Protein AF-A0A3B8YYN6-F1 (afdb_monomer_lite)

pLDDT: mean 70.28, std 12.1, range [42.09, 85.0]

Foldseek 3Di:
DPQPDDDDDDPDPPDDPVVVVVVCVVVVDQKDWDDDPVCVVVQWIWIAGPVVRDIDIDHVVCVVVVVVVVVVVVVVVD

Radius of gyration: 13.26 Å; chains: 1; bounding box: 27×31×35 Å

Structure (mmCIF, N/CA/C/O backbone):
data_AF-A0A3B8YYN6-F1
#
_entry.id   AF-A0A3B8YYN6-F1
#
loop_
_atom_site.group_PDB
_atom_site.id
_atom_site.type_symbol
_atom_site.label_atom_id
_atom_site.label_alt_id
_atom_site.label_comp_id
_atom_site.label_asym_id
_atom_site.label_entity_id
_atom_site.label_seq_id
_atom_site.pdbx_PDB_ins_code
_atom_site.Cartn_x
_atom_site.Cartn_y
_atom_site.Cartn_z
_atom_site.occupancy
_atom_site.B_iso_or_equiv
_atom_site.auth_seq_id
_atom_site.auth_comp_id
_atom_site.auth_asym_id
_atom_site.auth_atom_id
_atom_site.pdbx_PDB_model_num
ATOM 1 N N . LYS A 1 1 ? -13.428 -16.498 -7.487 1.00 42.09 1 LYS A N 1
ATOM 2 C CA . LYS A 1 1 ? -13.830 -15.414 -6.552 1.00 42.09 1 LYS A CA 1
ATOM 3 C C . LYS A 1 1 ? -13.378 -15.837 -5.155 1.00 42.09 1 LYS A C 1
ATOM 5 O O . LYS A 1 1 ? -14.129 -16.554 -4.518 1.00 42.09 1 LYS A O 1
ATOM 10 N N . ALA A 1 2 ? -12.140 -15.538 -4.747 1.00 49.22 2 ALA A N 1
ATOM 11 C CA . ALA A 1 2 ? -11.521 -16.233 -3.607 1.00 49.22 2 ALA A CA 1
ATOM 12 C C . ALA A 1 2 ? -11.596 -15.486 -2.260 1.00 49.22 2 ALA A C 1
ATOM 14 O O . ALA A 1 2 ? -11.614 -16.144 -1.233 1.00 49.22 2 ALA A O 1
ATOM 15 N N . LEU A 1 3 ? -11.714 -14.150 -2.234 1.00 54.25 3 LEU A N 1
ATOM 16 C CA . LEU A 1 3 ? -11.585 -13.384 -0.976 1.00 54.25 3 LEU A CA 1
ATOM 17 C C . LEU A 1 3 ? -12.640 -12.289 -0.749 1.00 54.25 3 LEU A C 1
ATOM 19 O O . LEU A 1 3 ? -12.542 -11.542 0.212 1.00 54.25 3 LEU A O 1
ATOM 23 N N . GLY A 1 4 ? -13.642 -12.142 -1.622 1.00 57.16 4 GLY A N 1
ATOM 24 C CA . GLY A 1 4 ? -14.650 -11.073 -1.488 1.00 57.16 4 GLY A CA 1
ATOM 25 C C . GLY A 1 4 ? -14.109 -9.642 -1.670 1.00 57.16 4 GLY A C 1
ATOM 26 O O . GLY A 1 4 ? -14.889 -8.695 -1.695 1.00 57.16 4 GLY A O 1
ATOM 27 N N . VAL A 1 5 ? -12.798 -9.478 -1.866 1.00 59.62 5 VAL A N 1
ATOM 28 C CA . VAL A 1 5 ? -12.145 -8.186 -2.085 1.00 59.62 5 VAL A CA 1
ATOM 29 C C . VAL A 1 5 ? -12.386 -7.713 -3.518 1.00 59.62 5 VAL A C 1
ATOM 31 O O . VAL A 1 5 ? -12.033 -8.388 -4.490 1.00 59.62 5 VAL A O 1
ATOM 34 N N . SER A 1 6 ? -12.992 -6.533 -3.654 1.00 61.78 6 SER A N 1
ATOM 35 C CA . SER A 1 6 ? -13.187 -5.874 -4.947 1.00 61.78 6 SER A CA 1
ATOM 36 C C . SER A 1 6 ? -11.896 -5.182 -5.376 1.00 61.78 6 SER A C 1
ATOM 38 O O . SER A 1 6 ? -11.649 -4.030 -5.032 1.00 61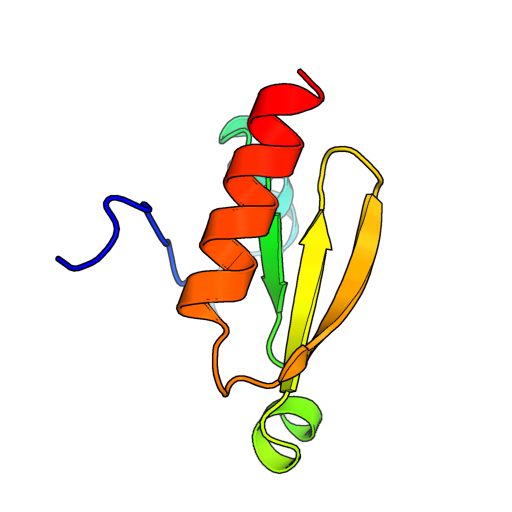.78 6 SER A O 1
ATOM 40 N N . VAL A 1 7 ? -11.062 -5.890 -6.135 1.00 65.25 7 VAL A N 1
ATOM 41 C CA . VAL A 1 7 ? -9.835 -5.329 -6.712 1.00 65.25 7 VAL A CA 1
ATOM 42 C C . VAL A 1 7 ? -10.147 -4.742 -8.085 1.00 65.25 7 VAL A C 1
ATOM 44 O O . VAL A 1 7 ? -10.702 -5.420 -8.951 1.00 65.25 7 VAL A O 1
ATOM 47 N N . LYS A 1 8 ? -9.771 -3.479 -8.306 1.00 65.44 8 LYS A N 1
ATOM 48 C CA . LYS A 1 8 ? -9.844 -2.841 -9.622 1.00 65.44 8 LYS A CA 1
ATOM 49 C C . LYS A 1 8 ? -8.439 -2.538 -10.129 1.00 65.44 8 LYS A C 1
ATOM 51 O O . LYS A 1 8 ? -7.815 -1.577 -9.691 1.00 65.44 8 LYS A O 1
ATOM 56 N N . TYR A 1 9 ? -7.974 -3.343 -11.078 1.00 64.56 9 TYR A N 1
ATOM 57 C CA . TYR A 1 9 ? -6.732 -3.087 -11.799 1.00 64.56 9 TYR A CA 1
ATOM 58 C C . TYR A 1 9 ? -6.980 -2.047 -12.899 1.00 64.56 9 TYR A C 1
ATOM 60 O O . TYR A 1 9 ? -7.789 -2.274 -13.800 1.00 64.56 9 TYR A O 1
ATOM 68 N N . ASP A 1 10 ? -6.326 -0.889 -12.812 1.00 62.28 10 ASP A N 1
ATOM 69 C CA . ASP A 1 10 ? -6.440 0.177 -13.814 1.00 62.28 10 ASP A CA 1
ATOM 70 C C . ASP A 1 10 ? -5.173 0.228 -14.663 1.00 62.28 10 ASP A C 1
ATOM 72 O O . ASP A 1 10 ? -4.222 0.936 -14.356 1.00 62.28 10 ASP A O 1
ATOM 76 N N . ASN A 1 11 ? -5.181 -0.533 -15.757 1.00 58.47 11 ASN A N 1
ATOM 77 C CA . ASN A 1 11 ? -4.117 -0.538 -16.768 1.00 58.47 11 ASN A CA 1
ATOM 78 C C . ASN A 1 11 ? -4.312 0.554 -17.834 1.00 58.47 11 ASN A C 1
ATOM 80 O O . ASN A 1 11 ? -3.990 0.377 -19.008 1.00 58.47 11 ASN A O 1
ATOM 84 N N . SER A 1 12 ? -4.998 1.645 -17.491 1.00 48.91 12 SER A N 1
ATOM 85 C CA . SER A 1 12 ? -5.426 2.611 -18.497 1.00 48.91 12 SER A CA 1
ATOM 86 C C . SER A 1 12 ? -4.290 3.592 -18.795 1.00 48.91 12 SER A C 1
ATOM 88 O O . SER A 1 12 ? -4.198 4.640 -18.164 1.00 48.91 12 SER A O 1
ATOM 90 N N . ASP A 1 13 ? -3.450 3.280 -19.778 1.00 50.56 13 ASP A N 1
ATOM 91 C CA . ASP A 1 13 ? -2.374 4.157 -20.283 1.00 50.56 13 ASP A CA 1
ATOM 92 C C . ASP A 1 13 ? -2.908 5.503 -20.843 1.00 50.56 13 ASP A C 1
ATOM 94 O O . ASP A 1 13 ? -2.181 6.468 -21.040 1.00 50.56 13 ASP A O 1
ATOM 98 N N . ASN A 1 14 ? -4.229 5.602 -21.048 1.00 45.28 14 ASN A N 1
ATOM 99 C CA . ASN A 1 14 ? -4.854 6.591 -21.925 1.00 45.28 14 ASN A CA 1
ATOM 100 C C . ASN A 1 14 ? -5.773 7.622 -21.227 1.00 45.28 14 ASN A C 1
ATOM 102 O O . ASN A 1 14 ? -6.660 8.200 -21.856 1.00 45.28 14 ASN A O 1
ATOM 106 N N . LYS A 1 15 ? -5.628 7.857 -19.915 1.00 48.28 15 LYS A N 1
ATOM 107 C CA . LYS A 1 15 ? -6.438 8.860 -19.189 1.00 48.28 15 LYS A CA 1
ATOM 108 C C . LYS A 1 15 ? -5.562 9.843 -18.425 1.00 48.28 15 LYS A C 1
ATOM 110 O O . LYS A 1 15 ? -4.752 9.435 -17.597 1.00 48.28 15 LYS A O 1
ATOM 115 N N . LYS A 1 16 ? -5.775 11.141 -18.686 1.00 51.41 16 LYS A N 1
ATOM 116 C CA . LYS A 1 16 ? -5.068 12.258 -18.042 1.00 51.41 16 LYS A CA 1
ATOM 117 C C . LYS A 1 16 ? -5.005 12.058 -16.515 1.00 51.41 16 LYS A C 1
ATOM 119 O O . LYS A 1 16 ? -6.049 11.806 -15.907 1.00 51.41 16 LYS A O 1
ATOM 124 N N . PRO A 1 17 ? -3.825 12.226 -15.891 1.00 50.78 17 PRO A N 1
ATOM 125 C CA . PRO A 1 17 ? -3.596 11.893 -14.485 1.00 50.78 17 PRO A CA 1
ATOM 126 C C . PRO A 1 17 ? -4.555 12.621 -13.532 1.00 50.78 17 PRO A C 1
ATOM 128 O O . PRO A 1 17 ? -5.046 12.005 -12.593 1.00 50.78 17 PRO A O 1
ATOM 131 N N . GLY A 1 18 ? -4.925 13.874 -13.830 1.00 55.59 18 GLY A N 1
ATOM 132 C CA . GLY A 1 18 ? -5.832 14.674 -12.995 1.00 55.59 18 GLY A CA 1
ATOM 133 C C . GLY A 1 18 ? -7.238 14.088 -12.790 1.00 55.59 18 GLY A C 1
ATOM 134 O O . GLY A 1 18 ? -7.791 14.236 -11.709 1.00 55.59 18 GLY A O 1
ATOM 135 N N . TRP A 1 19 ? -7.803 13.364 -13.766 1.00 54.62 19 TRP A N 1
ATOM 136 C CA . TRP A 1 19 ? -9.120 12.722 -13.597 1.00 54.62 19 TRP A CA 1
ATOM 137 C C . TRP A 1 19 ? -9.026 11.502 -12.675 1.00 54.62 19 TRP A C 1
ATOM 139 O O . TRP A 1 19 ? -9.915 11.252 -11.861 1.00 54.62 19 TRP A O 1
ATOM 149 N N . LYS A 1 20 ? -7.936 10.733 -12.782 1.00 54.62 20 LYS A N 1
ATOM 150 C CA . LYS A 1 20 ? -7.754 9.512 -11.993 1.00 54.62 20 LYS A CA 1
ATOM 151 C C . LYS A 1 20 ? -7.650 9.823 -10.503 1.00 54.62 20 LYS A C 1
ATOM 153 O O . LYS A 1 20 ? -8.310 9.155 -9.720 1.00 54.62 20 LYS A O 1
ATOM 158 N N . PHE A 1 21 ? -6.903 10.855 -10.109 1.00 51.78 21 PHE A N 1
ATOM 159 C CA . PHE A 1 21 ? -6.804 11.233 -8.694 1.00 51.78 21 PHE A CA 1
ATOM 160 C C . PHE A 1 21 ? -8.179 11.540 -8.086 1.00 51.78 21 PHE A C 1
ATOM 162 O O . PHE A 1 21 ? -8.534 10.939 -7.075 1.00 51.78 21 PHE A O 1
ATOM 169 N N . SER A 1 22 ? -9.005 12.343 -8.765 1.00 56.66 22 SER A N 1
ATOM 170 C CA . SER A 1 22 ? -10.351 12.663 -8.280 1.00 56.66 22 SER A CA 1
ATOM 171 C C . SER A 1 22 ? -11.283 11.448 -8.231 1.00 56.66 22 SER A C 1
ATOM 173 O O . SER A 1 22 ? -12.019 11.314 -7.262 1.00 56.66 22 SER A O 1
ATOM 175 N N . GLU A 1 23 ? -11.251 10.535 -9.213 1.00 59.34 23 GLU A N 1
ATOM 176 C CA . GLU A 1 23 ? -12.100 9.327 -9.192 1.00 59.34 23 GLU A CA 1
ATOM 177 C C . GLU A 1 23 ? -11.711 8.342 -8.080 1.00 59.34 23 GLU A C 1
ATOM 179 O O . GLU A 1 23 ? -12.585 7.701 -7.495 1.00 59.34 23 GLU A O 1
ATOM 184 N N . TYR A 1 24 ? -10.416 8.200 -7.794 1.00 58.53 24 TYR A N 1
ATOM 185 C CA . TYR A 1 24 ? -9.926 7.300 -6.747 1.00 58.53 24 TYR A CA 1
ATOM 186 C C . TYR A 1 24 ? -10.109 7.887 -5.342 1.00 58.53 24 TYR A C 1
ATOM 188 O O . TYR A 1 24 ? -10.412 7.137 -4.410 1.00 58.53 24 TYR A O 1
ATOM 196 N N . GLU A 1 25 ? -10.030 9.213 -5.194 1.00 55.47 25 GLU A N 1
ATOM 197 C CA . GLU A 1 25 ? -10.435 9.895 -3.962 1.00 55.47 25 GLU A CA 1
ATOM 198 C C . GLU A 1 25 ? -11.939 9.769 -3.709 1.00 55.47 25 GLU A C 1
ATOM 200 O O . GLU A 1 25 ? -12.314 9.383 -2.599 1.00 55.47 25 GLU A O 1
ATOM 205 N N . LEU A 1 26 ? -12.771 10.003 -4.738 1.00 54.66 26 LEU A N 1
ATOM 206 C CA . LEU A 1 26 ? -14.236 9.859 -4.691 1.00 54.66 26 LEU A CA 1
ATOM 207 C C . LEU A 1 26 ? -14.681 8.430 -4.384 1.00 54.66 26 LEU A C 1
ATOM 209 O O . LEU A 1 26 ? -15.705 8.235 -3.739 1.00 54.66 26 LEU A O 1
ATOM 213 N N . LYS A 1 27 ? -13.924 7.425 -4.837 1.00 60.81 27 LYS A N 1
ATOM 214 C CA . LYS A 1 27 ? -14.226 6.014 -4.560 1.00 60.81 27 LYS A CA 1
ATOM 215 C C . LYS A 1 27 ? -13.850 5.559 -3.161 1.00 60.81 27 LYS A C 1
ATOM 217 O O . LYS A 1 27 ? -14.193 4.435 -2.812 1.00 60.81 27 LYS A O 1
ATOM 222 N N . GLY A 1 28 ? -13.151 6.382 -2.378 1.00 62.91 28 GLY A N 1
ATOM 223 C CA . GLY A 1 28 ? -12.812 5.999 -1.011 1.00 62.91 28 GLY A CA 1
ATOM 224 C C . GLY A 1 28 ? -11.899 4.775 -0.950 1.00 62.91 28 GLY A C 1
ATOM 225 O O . GLY A 1 28 ? -12.007 4.004 -0.009 1.00 62.91 28 GLY A O 1
ATOM 226 N N . VAL A 1 29 ? -11.046 4.547 -1.960 1.00 69.81 29 VAL A N 1
ATOM 227 C CA . VAL A 1 29 ? -10.215 3.334 -1.993 1.00 69.81 29 VAL A CA 1
ATOM 228 C C . VAL A 1 29 ? -9.231 3.369 -0.809 1.00 69.81 29 VAL A C 1
ATOM 230 O O . VAL A 1 29 ? -8.418 4.295 -0.753 1.00 69.81 29 VAL A O 1
ATOM 233 N N . PRO A 1 30 ? -9.290 2.401 0.128 1.00 73.56 30 PRO A N 1
ATOM 234 C CA . PRO A 1 30 ? -8.491 2.439 1.355 1.00 73.56 30 PRO A CA 1
ATOM 235 C C . PRO A 1 30 ? -7.032 2.019 1.127 1.00 73.56 30 PRO A C 1
ATOM 237 O O . PRO A 1 30 ? -6.138 2.440 1.860 1.00 73.56 30 PRO A O 1
ATOM 240 N N . VAL A 1 31 ? -6.780 1.216 0.087 1.00 79.12 31 VAL A N 1
ATOM 241 C CA . VAL A 1 31 ? -5.471 0.627 -0.220 1.00 79.12 31 VAL A CA 1
ATOM 242 C C . VAL A 1 31 ? -5.175 0.743 -1.709 1.00 79.12 31 VAL A C 1
ATOM 244 O O . VAL A 1 31 ? -5.994 0.363 -2.547 1.00 79.12 31 VAL A O 1
ATOM 247 N N . ARG A 1 32 ? -3.982 1.226 -2.055 1.00 78.44 32 ARG A N 1
ATOM 248 C CA . ARG A 1 32 ? -3.487 1.291 -3.431 1.00 78.44 32 ARG A CA 1
ATOM 249 C C . ARG A 1 32 ? -2.280 0.378 -3.593 1.00 78.44 32 ARG A C 1
ATOM 251 O O . ARG A 1 32 ? -1.273 0.572 -2.928 1.00 78.44 32 ARG A O 1
ATOM 258 N N . LEU A 1 33 ? -2.368 -0.556 -4.532 1.00 78.25 33 LEU A N 1
ATOM 259 C CA . LEU A 1 33 ? -1.256 -1.418 -4.924 1.00 78.25 33 LEU A CA 1
ATOM 260 C C . LEU A 1 33 ? -0.576 -0.825 -6.161 1.00 78.25 33 LEU A C 1
ATOM 262 O O . LEU A 1 33 ? -1.242 -0.558 -7.165 1.00 78.25 33 LEU A O 1
ATOM 266 N N . ALA A 1 34 ? 0.729 -0.602 -6.087 1.00 78.25 34 ALA A N 1
ATOM 267 C CA . ALA A 1 34 ? 1.571 -0.157 -7.183 1.00 78.25 34 ALA A CA 1
ATOM 268 C C . ALA A 1 34 ? 2.613 -1.238 -7.493 1.00 78.25 34 ALA A C 1
ATOM 270 O O . ALA A 1 34 ? 3.282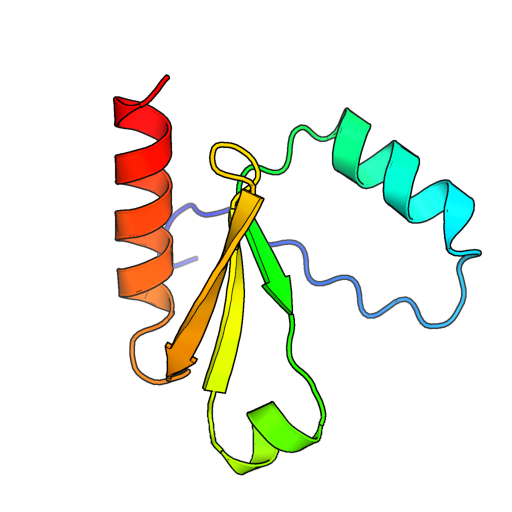 -1.753 -6.604 1.00 78.25 34 ALA A O 1
ATOM 271 N N . MET A 1 35 ? 2.748 -1.579 -8.772 1.00 76.75 35 MET A N 1
ATOM 272 C CA . MET A 1 35 ? 3.805 -2.461 -9.261 1.00 76.75 35 MET A CA 1
ATOM 273 C C . MET A 1 35 ? 4.640 -1.687 -10.272 1.00 76.75 35 MET A C 1
ATOM 275 O O . MET A 1 35 ? 4.132 -1.293 -11.323 1.00 76.75 35 MET A O 1
ATOM 279 N N . GLY A 1 36 ? 5.903 -1.432 -9.937 1.00 77.44 36 GLY A N 1
ATOM 280 C CA . GLY A 1 36 ? 6.890 -0.914 -10.875 1.00 77.44 36 GLY A CA 1
ATOM 281 C C . GLY A 1 36 ? 7.526 -2.040 -11.692 1.00 77.44 36 GLY A C 1
ATOM 282 O O . GLY A 1 36 ? 7.531 -3.196 -11.280 1.00 77.44 36 GLY A O 1
ATOM 283 N N . GLY A 1 37 ? 8.122 -1.705 -12.843 1.00 75.81 37 GLY A N 1
ATOM 284 C CA . GLY A 1 37 ? 8.858 -2.686 -13.656 1.00 75.81 37 GLY A CA 1
ATOM 285 C C . GLY A 1 37 ? 10.025 -3.339 -12.900 1.00 75.81 37 GLY A C 1
ATOM 286 O O . GLY A 1 37 ? 10.249 -4.535 -13.040 1.00 75.81 37 GLY A O 1
ATOM 287 N N . ARG A 1 38 ? 10.702 -2.575 -12.028 1.00 75.31 38 ARG A N 1
ATOM 288 C CA . ARG A 1 38 ? 11.755 -3.092 -11.134 1.00 75.31 38 ARG A CA 1
ATOM 289 C C . ARG A 1 38 ? 11.207 -3.987 -10.023 1.00 75.31 38 ARG A C 1
ATOM 291 O O . ARG A 1 38 ? 11.864 -4.952 -9.652 1.00 75.31 38 ARG A O 1
ATOM 298 N N . ASP A 1 39 ? 10.029 -3.676 -9.493 1.00 78.12 39 ASP A N 1
ATOM 299 C CA . ASP A 1 39 ? 9.386 -4.486 -8.456 1.00 78.12 39 ASP A CA 1
ATOM 300 C C . ASP A 1 39 ? 8.883 -5.816 -9.027 1.00 78.12 39 ASP A C 1
ATOM 302 O O . ASP A 1 39 ? 9.024 -6.852 -8.389 1.00 78.12 39 ASP A O 1
ATOM 306 N N . MET A 1 40 ? 8.415 -5.826 -10.281 1.00 73.88 40 MET A N 1
ATOM 307 C CA . MET A 1 40 ? 8.086 -7.066 -10.992 1.00 73.88 40 MET A CA 1
ATOM 308 C C . MET A 1 40 ? 9.287 -8.009 -11.137 1.00 73.88 40 MET A C 1
ATOM 310 O O . MET A 1 40 ? 9.115 -9.213 -10.979 1.00 73.88 40 MET A O 1
ATOM 314 N N . GLU A 1 41 ? 10.493 -7.493 -11.403 1.00 78.19 41 GLU A N 1
ATOM 315 C CA . GLU A 1 41 ? 11.710 -8.325 -11.439 1.00 78.19 41 GLU A CA 1
ATOM 316 C C . GLU A 1 41 ? 12.060 -8.905 -10.062 1.00 78.19 41 GLU A C 1
ATOM 318 O O . GLU A 1 41 ? 12.556 -10.026 -9.970 1.00 78.19 41 GLU A O 1
ATOM 323 N N . ASN A 1 42 ? 11.762 -8.165 -8.991 1.00 79.69 42 ASN A N 1
ATOM 324 C CA . ASN A 1 42 ? 12.013 -8.587 -7.613 1.00 79.69 42 ASN A CA 1
ATOM 325 C C . ASN A 1 42 ? 10.837 -9.347 -6.984 1.00 79.69 42 ASN A C 1
ATOM 327 O O . ASN A 1 42 ? 10.932 -9.742 -5.825 1.00 79.69 42 ASN A O 1
ATOM 331 N N . ASN A 1 43 ? 9.750 -9.583 -7.729 1.00 82.06 43 ASN A N 1
ATOM 332 C CA . ASN A 1 43 ? 8.518 -10.177 -7.208 1.00 82.06 43 ASN A CA 1
ATOM 333 C C . ASN A 1 43 ? 7.965 -9.418 -5.987 1.00 82.06 43 ASN A C 1
ATOM 335 O O . ASN A 1 43 ? 7.442 -10.019 -5.052 1.00 82.06 43 ASN A O 1
ATOM 339 N N . THR A 1 44 ? 8.064 -8.091 -5.995 1.00 83.12 44 THR A N 1
ATOM 340 C CA . THR A 1 44 ? 7.557 -7.202 -4.947 1.00 83.12 44 THR A CA 1
ATOM 341 C C . THR A 1 44 ? 6.442 -6.296 -5.458 1.00 83.12 44 THR A C 1
ATOM 343 O O . THR A 1 44 ? 6.265 -6.079 -6.657 1.00 83.12 44 THR A O 1
ATOM 346 N N . ILE A 1 45 ? 5.636 -5.787 -4.533 1.00 83.75 45 ILE A N 1
ATOM 347 C CA . ILE A 1 45 ? 4.486 -4.920 -4.772 1.00 83.75 45 ILE A CA 1
ATOM 348 C C . ILE A 1 45 ? 4.518 -3.827 -3.705 1.00 83.75 45 ILE A C 1
ATOM 350 O O . ILE A 1 45 ? 4.666 -4.110 -2.519 1.00 83.75 45 ILE A O 1
ATOM 354 N N . GLU A 1 46 ? 4.383 -2.569 -4.113 1.00 85.00 46 GLU A N 1
ATOM 355 C CA . GLU A 1 46 ? 4.292 -1.444 -3.186 1.00 85.00 46 GLU A CA 1
ATOM 356 C C . GLU A 1 46 ? 2.827 -1.218 -2.800 1.00 85.00 46 GLU A C 1
ATOM 358 O O . GLU A 1 46 ? 1.965 -0.961 -3.643 1.00 85.00 46 GLU A O 1
ATOM 363 N N . VAL A 1 47 ? 2.533 -1.305 -1.510 1.00 84.94 47 VAL A N 1
ATOM 364 C CA . VAL A 1 47 ? 1.212 -1.088 -0.932 1.00 84.94 47 VAL A CA 1
ATOM 365 C C . VAL A 1 47 ? 1.193 0.263 -0.242 1.00 84.94 47 VAL A C 1
ATOM 367 O O . VAL A 1 47 ? 1.966 0.518 0.674 1.00 84.94 47 VAL A O 1
ATOM 370 N N . ALA A 1 48 ? 0.297 1.141 -0.680 1.00 82.62 48 ALA A N 1
ATOM 371 C CA . ALA A 1 48 ? 0.076 2.447 -0.081 1.00 82.62 48 ALA A CA 1
ATOM 372 C C . ALA A 1 48 ? -1.293 2.492 0.606 1.00 82.62 48 ALA A C 1
ATOM 374 O O . ALA A 1 48 ? -2.324 2.266 -0.037 1.00 82.62 48 ALA A O 1
ATOM 375 N N . ARG A 1 49 ? -1.312 2.811 1.902 1.00 82.69 49 ARG A N 1
ATOM 376 C CA . ARG A 1 49 ? -2.540 2.945 2.702 1.00 82.69 49 ARG A CA 1
ATOM 377 C C . ARG A 1 49 ? -3.046 4.383 2.667 1.00 82.69 49 ARG A C 1
ATOM 379 O O . ARG A 1 49 ? -2.258 5.322 2.730 1.00 82.69 49 ARG A O 1
ATOM 386 N N . ARG A 1 50 ? -4.365 4.568 2.581 1.00 75.19 50 ARG A N 1
ATOM 387 C CA . ARG A 1 50 ? -4.996 5.897 2.644 1.00 75.19 50 ARG A CA 1
ATOM 388 C C . ARG A 1 50 ? -5.034 6.452 4.065 1.00 75.19 50 ARG A C 1
ATOM 390 O O . ARG A 1 50 ? -4.850 7.649 4.231 1.00 75.19 50 ARG A O 1
ATOM 397 N N . ASP A 1 51 ? -5.254 5.583 5.044 1.00 72.88 51 ASP A N 1
ATOM 398 C CA . ASP A 1 51 ? -5.449 5.960 6.446 1.00 72.88 51 ASP A CA 1
ATOM 399 C C . ASP A 1 51 ? -4.198 6.609 7.052 1.00 72.88 51 ASP A C 1
ATOM 401 O O . ASP A 1 51 ? -4.223 7.720 7.572 1.00 72.88 51 ASP A O 1
ATOM 405 N N . THR A 1 52 ? -3.061 5.939 6.879 1.00 76.50 52 THR A N 1
ATOM 406 C CA . THR A 1 52 ? -1.771 6.327 7.458 1.00 76.50 52 THR A CA 1
ATOM 407 C C . THR A 1 52 ? -0.838 7.011 6.459 1.00 76.50 52 THR A C 1
ATOM 409 O O . THR A 1 52 ? 0.238 7.466 6.844 1.00 76.50 52 THR A O 1
ATOM 412 N N . LEU A 1 53 ? -1.201 7.052 5.167 1.00 75.12 53 LEU A N 1
ATOM 413 C CA . LEU A 1 53 ? -0.330 7.484 4.060 1.00 75.12 53 LEU A CA 1
ATOM 414 C C . LEU A 1 53 ? 1.029 6.750 4.015 1.00 75.12 53 LEU A C 1
ATOM 416 O O . LEU A 1 53 ? 1.978 7.228 3.385 1.00 75.12 53 LEU A O 1
ATOM 420 N N . THR A 1 54 ? 1.129 5.580 4.656 1.00 77.56 54 THR A N 1
ATOM 421 C CA . THR A 1 54 ? 2.341 4.757 4.661 1.00 77.56 54 THR A CA 1
ATOM 422 C C . THR A 1 54 ? 2.462 3.959 3.372 1.00 77.56 54 THR A C 1
ATOM 424 O O . THR A 1 54 ? 1.468 3.639 2.712 1.00 77.56 54 THR A O 1
ATOM 427 N N . LYS A 1 55 ? 3.710 3.655 3.010 1.00 81.81 55 LYS A N 1
ATOM 428 C CA . LYS A 1 55 ? 4.065 2.816 1.869 1.00 81.81 55 LYS A CA 1
ATOM 429 C C . LYS A 1 55 ? 4.898 1.653 2.374 1.00 81.81 55 LYS A C 1
ATOM 431 O O . LYS A 1 55 ? 5.890 1.881 3.062 1.00 81.81 55 LYS A O 1
ATOM 436 N N . GLU A 1 56 ? 4.508 0.445 2.016 1.00 81.88 56 GLU A N 1
ATOM 437 C CA . GLU A 1 56 ? 5.224 -0.776 2.360 1.00 81.88 56 GLU A CA 1
ATOM 438 C C . GLU A 1 56 ? 5.452 -1.601 1.105 1.00 81.88 56 GLU A C 1
ATOM 440 O O . GLU A 1 56 ? 4.562 -1.750 0.272 1.00 81.88 56 GLU A O 1
ATOM 445 N N . THR A 1 57 ? 6.656 -2.136 0.961 1.00 82.75 57 THR A N 1
ATOM 446 C CA . THR A 1 57 ? 6.973 -3.063 -0.120 1.00 82.75 57 THR A CA 1
ATOM 447 C C . THR A 1 57 ? 6.795 -4.475 0.409 1.00 82.75 57 THR A C 1
ATOM 449 O O . THR A 1 57 ? 7.491 -4.880 1.338 1.00 82.75 57 THR A O 1
ATOM 452 N N . VAL A 1 58 ? 5.871 -5.223 -0.179 1.00 83.69 58 VAL A N 1
ATOM 453 C CA . VAL A 1 58 ? 5.610 -6.620 0.174 1.00 83.69 58 VAL A CA 1
ATOM 454 C C . VAL A 1 58 ? 5.927 -7.525 -0.995 1.00 83.69 58 VAL A C 1
ATOM 456 O O . VAL A 1 58 ? 5.805 -7.125 -2.151 1.00 83.69 58 VAL A O 1
ATOM 459 N N . SER A 1 59 ? 6.326 -8.757 -0.712 1.00 83.31 59 SER A N 1
ATOM 460 C CA . SER A 1 59 ? 6.473 -9.763 -1.757 1.00 83.31 59 SER A CA 1
ATOM 461 C C . SER A 1 59 ? 5.110 -10.101 -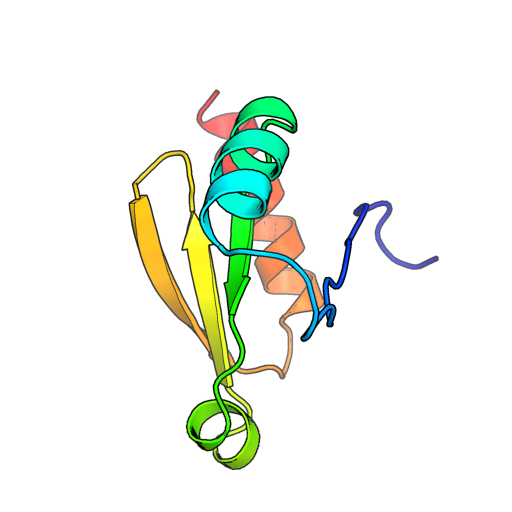2.367 1.00 83.31 59 SER A C 1
ATOM 463 O O . SER A 1 59 ? 4.077 -10.074 -1.697 1.00 83.31 59 SER A O 1
ATOM 465 N N . CYS A 1 60 ? 5.097 -10.430 -3.656 1.00 77.12 60 CYS A N 1
ATOM 466 C CA . CYS A 1 60 ? 3.905 -10.923 -4.337 1.00 77.12 60 CYS A CA 1
ATOM 467 C C . CYS A 1 60 ? 3.478 -12.294 -3.783 1.00 77.12 60 CYS A C 1
ATOM 469 O O . CYS A 1 60 ? 2.290 -12.621 -3.783 1.00 77.12 60 CYS A O 1
ATOM 471 N N . GLU A 1 61 ? 4.435 -13.060 -3.253 1.00 73.94 61 GLU A N 1
ATOM 472 C CA . GLU A 1 61 ? 4.197 -14.282 -2.494 1.00 73.94 61 GLU A CA 1
ATOM 473 C C . GLU A 1 61 ? 3.446 -13.938 -1.196 1.00 73.94 61 GLU A C 1
ATOM 475 O O . GLU A 1 61 ? 3.999 -13.302 -0.302 1.00 73.94 61 GLU A O 1
ATOM 480 N N . ASN A 1 62 ? 2.180 -14.366 -1.100 1.00 72.44 62 ASN A N 1
ATOM 481 C CA . ASN A 1 62 ? 1.213 -14.067 -0.025 1.00 72.44 62 ASN A CA 1
ATOM 482 C C . ASN A 1 62 ? 0.566 -12.674 -0.034 1.00 72.44 62 ASN A C 1
ATOM 484 O O . ASN A 1 62 ? -0.005 -12.256 0.978 1.00 72.44 62 ASN A O 1
ATOM 488 N N . ILE A 1 63 ? 0.542 -11.970 -1.170 1.00 78.19 63 ILE A N 1
ATOM 489 C CA . ILE A 1 63 ? -0.153 -10.674 -1.211 1.00 78.19 63 ILE A CA 1
ATOM 490 C C . ILE A 1 63 ? -1.653 -10.780 -0.909 1.00 78.19 63 ILE A C 1
ATOM 492 O O . ILE A 1 63 ? -2.255 -9.847 -0.389 1.00 78.19 63 ILE A O 1
ATOM 496 N N . GLU A 1 64 ? -2.267 -11.921 -1.206 1.00 77.25 64 GLU A N 1
ATOM 497 C CA . GLU A 1 64 ? -3.667 -12.186 -0.885 1.00 77.25 64 GLU A CA 1
ATOM 498 C C . GLU A 1 64 ? -3.954 -12.150 0.623 1.00 77.25 64 GLU A C 1
ATOM 500 O O . GLU A 1 64 ? -4.933 -11.532 1.046 1.00 77.25 64 GLU A O 1
ATOM 505 N N . GLU A 1 65 ? -3.078 -12.748 1.431 1.00 82.00 65 GLU A N 1
ATOM 506 C CA . GLU A 1 65 ? -3.202 -12.785 2.887 1.00 82.00 65 GLU A CA 1
ATOM 507 C C . GLU A 1 65 ? -2.827 -11.429 3.497 1.00 82.00 65 GLU A C 1
ATOM 509 O O . GLU A 1 65 ? -3.540 -10.918 4.362 1.00 82.00 65 GLU A O 1
ATOM 514 N N . TYR A 1 66 ? -1.786 -10.782 2.957 1.00 83.12 66 TYR A N 1
ATOM 515 C CA . TYR A 1 66 ? -1.390 -9.432 3.357 1.00 83.12 66 TYR A CA 1
ATOM 516 C C . TYR A 1 66 ? -2.509 -8.416 3.119 1.00 83.12 66 TYR A C 1
ATOM 518 O O . TYR A 1 66 ? -2.884 -7.694 4.036 1.00 83.12 66 TYR A O 1
ATOM 526 N N . VAL A 1 67 ? -3.098 -8.380 1.918 1.00 78.56 67 VAL A N 1
ATOM 527 C CA . VAL A 1 67 ? -4.198 -7.455 1.594 1.00 78.56 67 VAL A CA 1
ATOM 528 C C . VAL A 1 67 ? -5.414 -7.716 2.477 1.00 78.56 67 VAL A C 1
ATOM 530 O O . VAL A 1 67 ? -6.089 -6.764 2.864 1.00 78.56 67 VAL A O 1
ATOM 533 N N . LYS A 1 68 ? -5.695 -8.978 2.823 1.00 80.38 68 LYS A N 1
ATOM 534 C CA . LYS A 1 68 ? -6.787 -9.317 3.739 1.00 80.38 68 LYS A CA 1
A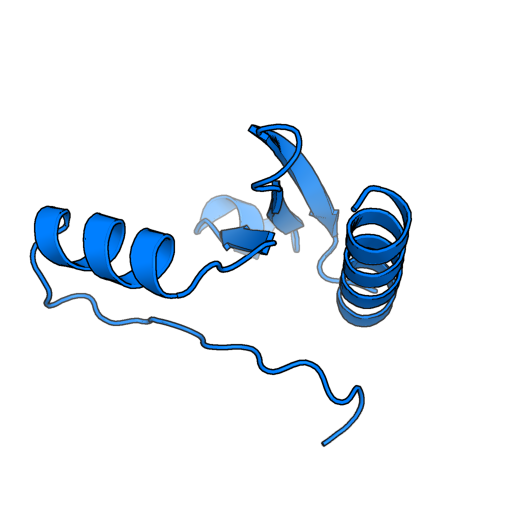TOM 535 C C . LYS A 1 68 ? -6.539 -8.753 5.139 1.00 80.38 68 LYS A C 1
ATOM 537 O O . LYS A 1 68 ? -7.413 -8.063 5.649 1.00 80.38 68 LYS A O 1
ATOM 542 N N . ASN A 1 69 ? -5.360 -8.995 5.715 1.00 83.88 69 ASN A N 1
ATOM 543 C CA . ASN A 1 69 ? -4.986 -8.446 7.021 1.00 83.88 69 ASN A CA 1
ATOM 544 C C . ASN A 1 69 ? -4.990 -6.917 7.006 1.00 83.88 69 ASN A C 1
ATOM 546 O O . ASN A 1 69 ? -5.518 -6.306 7.922 1.00 83.88 69 ASN A O 1
ATOM 550 N N . LEU A 1 70 ? -4.488 -6.297 5.934 1.00 81.06 70 LEU A N 1
ATOM 551 C CA . LEU A 1 70 ? -4.462 -4.843 5.799 1.00 81.06 70 LEU A CA 1
ATOM 552 C C . LEU A 1 70 ? -5.869 -4.235 5.770 1.00 81.06 70 LEU A C 1
ATOM 554 O O . LEU 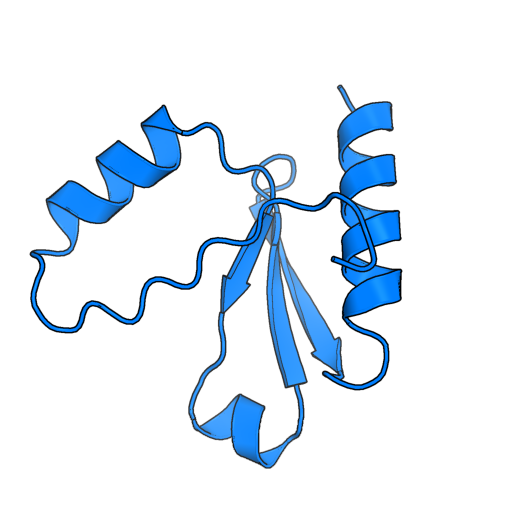A 1 70 ? -6.090 -3.164 6.32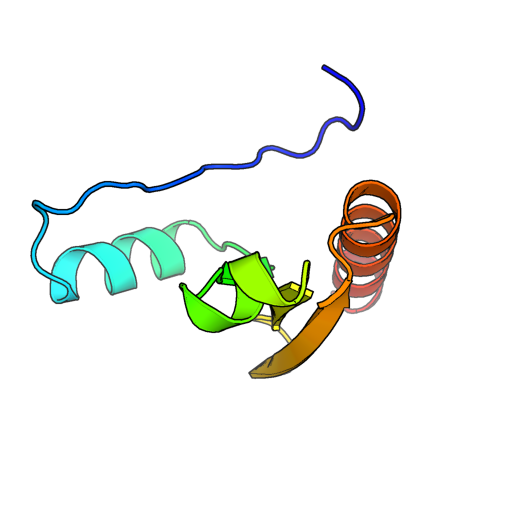3 1.00 81.06 70 LEU A O 1
ATOM 558 N N . LEU A 1 71 ? -6.813 -4.891 5.088 1.00 78.25 71 LEU A N 1
ATOM 559 C CA . LEU A 1 71 ? -8.211 -4.460 5.054 1.00 78.25 71 LEU A CA 1
ATOM 560 C C . LEU A 1 71 ? -8.877 -4.603 6.423 1.00 78.25 71 LEU A C 1
ATOM 562 O O . LEU A 1 71 ? -9.628 -3.709 6.798 1.00 78.25 71 LEU A O 1
ATOM 566 N N . ASP A 1 72 ? -8.590 -5.684 7.150 1.00 82.62 72 ASP A N 1
ATOM 567 C CA . ASP A 1 72 ? -9.088 -5.910 8.512 1.00 82.62 72 ASP A CA 1
ATOM 568 C C . ASP A 1 72 ? -8.542 -4.842 9.473 1.00 82.62 72 ASP A C 1
ATOM 570 O O . ASP A 1 72 ? -9.307 -4.163 10.147 1.00 82.62 72 ASP A O 1
ATOM 574 N N . GLU A 1 73 ? -7.236 -4.569 9.406 1.00 83.06 73 GLU A N 1
ATOM 575 C CA . GLU A 1 73 ? -6.569 -3.511 10.172 1.00 83.06 73 GLU A CA 1
ATOM 576 C C . GLU A 1 73 ? -7.155 -2.120 9.900 1.00 83.06 73 GLU A C 1
ATOM 578 O O . GLU A 1 73 ? -7.274 -1.305 10.811 1.00 83.06 73 GLU A O 1
ATOM 583 N N . ILE A 1 74 ? -7.480 -1.811 8.639 1.00 78.06 74 ILE A N 1
ATOM 584 C CA . ILE A 1 74 ? -8.108 -0.533 8.270 1.00 78.06 74 ILE A CA 1
ATOM 585 C C . ILE A 1 74 ? -9.548 -0.480 8.784 1.00 78.06 74 ILE A C 1
ATOM 587 O O . ILE A 1 74 ? -9.993 0.573 9.227 1.00 78.06 74 ILE A O 1
ATOM 591 N N . GLN A 1 75 ? -10.268 -1.600 8.741 1.00 75.44 75 GLN A N 1
ATOM 592 C CA . GLN A 1 75 ? -11.625 -1.697 9.266 1.00 75.44 75 GLN A CA 1
ATOM 593 C C . GLN A 1 75 ? -11.665 -1.585 10.799 1.00 75.44 75 GLN A C 1
ATOM 595 O O . GLN A 1 75 ? -12.639 -1.047 11.313 1.00 75.44 75 GLN A O 1
ATOM 600 N N . GLU A 1 76 ? -10.641 -2.066 11.512 1.00 80.56 76 GLU A N 1
ATOM 601 C CA . GLU A 1 76 ? -10.486 -1.894 12.966 1.00 80.56 76 GLU A CA 1
ATOM 602 C C . GLU A 1 76 ? -9.998 -0.491 13.366 1.00 80.56 76 GLU A C 1
ATOM 604 O O . GLU A 1 76 ? -10.293 -0.044 14.472 1.00 80.56 76 GLU A O 1
ATOM 609 N N . ASN A 1 77 ? -9.246 0.208 12.503 1.00 70.94 77 ASN A N 1
ATOM 610 C CA . ASN A 1 77 ? -8.794 1.584 12.771 1.00 70.94 77 ASN A CA 1
ATOM 611 C C . ASN A 1 77 ? -9.877 2.658 12.544 1.00 70.94 77 ASN A C 1
ATOM 613 O O . ASN A 1 77 ? -9.693 3.793 12.982 1.00 70.94 77 ASN A O 1
ATOM 617 N N . ILE A 1 78 ? -10.970 2.316 11.852 1.00 56.91 78 ILE A N 1
ATOM 618 C CA . ILE A 1 78 ? -12.123 3.192 11.566 1.00 56.91 78 ILE A CA 1
ATOM 619 C C . ILE A 1 78 ? -13.177 3.087 12.670 1.00 56.91 78 ILE A C 1
ATOM 621 O O . ILE A 1 78 ? -13.690 4.157 13.077 1.00 56.91 78 ILE A O 1
#

Sequence (78 aa):
KALGVSVKYDNSDNKKPGWKFSEYELKGVPVRLAMGGRDMENNTIEVARRDTLTKETVSCENIEEYVKNLLDEIQENI

Secondary structure (DSSP, 8-state):
--S---------TTS-HHHHHHHHHHTT-SEEEE--HHHHHTTEEEEEETTT--EEEEESTTHHHHHHHHHHHHHHH-